Protein AF-A0A7S3REC4-F1 (afdb_monomer_lite)

Secondary structure (DSSP, 8-state):
----------SSSSSSSSS-------------TTSSSSSS-HHHHHHHHHHHHHHHHHHHHHHTTT-EEETTEEE-TT-SSHHHHHHHHHHHHHHTTSHHHHHHHHHTTHHHHHHHHHHHHTTT-HHHHHHHHHHHHHHHTT-TTHHHHHHHTTHHHHHHHHHHH--

Foldseek 3Di:
DDDDDDDPPPDPPVVPPVPDDDDDDPDDPDPDPPPPVPPQPPVNVVVVVVVVVVVVVVVCVVCVQQWDCQPPDTARLNHPDLVSNLVSLVVCLVPVPDLSSLVSCVVRPVLLSLLVSLQVCLQPCVPSNVSSLVSLVVSVVRPVVSVVVCVVSVVVVSVVNSVVNYD

Sequence (167 aa):
STRRLLPLRSSAESARRCCAGRSGGRVLAEPGVADEEAQWGPRVAIKLLVAGWVGLKLGEYFLSKDALMVSSTVVLLKSEHAANRASGLYRMEQWHRSSGAREAAVELGCIEHMLRGALATAAADPASSNVALGLLVELAGSVDAAPEQIVRLGGVTAAQQVCGAMP

Structure (mmCIF, N/CA/C/O backbone):
data_AF-A0A7S3REC4-F1
#
_entry.id   AF-A0A7S3REC4-F1
#
loop_
_atom_site.group_PDB
_atom_site.id
_atom_site.type_symbol
_atom_site.label_atom_id
_atom_site.label_alt_id
_atom_site.label_comp_id
_atom_site.label_asym_id
_atom_site.label_entity_id
_atom_site.label_seq_id
_atom_site.pdbx_PDB_ins_code
_atom_site.Cartn_x
_atom_site.Cartn_y
_atom_site.Cartn_z
_atom_site.occupancy
_atom_site.B_iso_or_equiv
_atom_site.auth_seq_id
_atom_site.auth_comp_id
_atom_site.auth_asym_id
_atom_site.auth_atom_id
_atom_site.pdbx_PDB_model_num
ATOM 1 N N . SER A 1 1 ? -24.377 -51.506 54.908 1.00 39.88 1 SER A N 1
ATOM 2 C CA . SER A 1 1 ? -23.458 -50.888 55.883 1.00 39.88 1 SER A CA 1
ATOM 3 C C . SER A 1 1 ? -22.817 -49.664 55.242 1.00 39.88 1 SER A C 1
ATOM 5 O O . SER A 1 1 ? -22.268 -49.769 54.156 1.00 39.88 1 SER A O 1
ATOM 7 N N . THR A 1 2 ? -23.026 -48.493 55.836 1.00 33.91 2 THR A N 1
ATOM 8 C CA . THR A 1 2 ? -22.698 -47.134 55.360 1.00 33.91 2 THR A CA 1
ATOM 9 C C . THR A 1 2 ? -21.246 -46.712 55.610 1.00 33.91 2 THR A C 1
ATOM 11 O O . THR A 1 2 ? -20.783 -46.892 56.732 1.00 33.91 2 THR A O 1
ATOM 14 N N . ARG A 1 3 ? -20.618 -46.010 54.645 1.00 33.34 3 ARG A N 1
ATOM 15 C CA . ARG A 1 3 ? -19.822 -44.747 54.766 1.00 33.34 3 ARG A CA 1
ATOM 16 C C . ARG A 1 3 ? -19.006 -44.546 53.474 1.00 33.34 3 ARG A C 1
ATOM 18 O O . ARG A 1 3 ? -18.227 -45.408 53.109 1.00 33.34 3 ARG A O 1
ATOM 25 N N . ARG A 1 4 ? -19.366 -43.577 52.626 1.00 35.97 4 ARG A N 1
ATOM 26 C CA . ARG A 1 4 ? -19.066 -42.123 52.650 1.00 35.97 4 ARG A CA 1
ATOM 27 C C . ARG A 1 4 ? -17.659 -41.780 52.148 1.00 35.97 4 ARG A C 1
ATOM 29 O O . ARG A 1 4 ? -16.666 -42.030 52.818 1.00 35.97 4 ARG A O 1
ATOM 36 N N . LEU A 1 5 ? -17.673 -41.129 50.984 1.00 36.31 5 LEU A N 1
ATOM 37 C CA . LEU A 1 5 ? -16.633 -40.303 50.378 1.00 36.31 5 LEU A CA 1
ATOM 38 C C . LEU A 1 5 ? -15.989 -39.370 51.419 1.00 36.31 5 LEU A C 1
ATOM 40 O O . LEU A 1 5 ? -16.695 -38.636 52.114 1.00 36.31 5 LEU A O 1
ATOM 44 N N . LEU A 1 6 ? -14.660 -39.389 51.496 1.00 40.44 6 LEU A N 1
ATOM 45 C CA . LEU A 1 6 ? -13.854 -38.403 52.216 1.00 40.44 6 LEU A CA 1
ATOM 46 C C . LEU A 1 6 ? -13.470 -37.263 51.257 1.00 40.44 6 LEU A C 1
ATOM 48 O O . LEU A 1 6 ? -12.908 -37.544 50.199 1.00 40.44 6 LEU A O 1
ATOM 52 N N . PRO A 1 7 ? -13.712 -35.988 51.612 1.00 40.72 7 PRO A N 1
ATOM 53 C CA . PRO A 1 7 ? -13.142 -34.844 50.919 1.00 40.72 7 PRO A CA 1
ATOM 54 C C . PRO A 1 7 ? -11.869 -34.386 51.648 1.00 40.72 7 PRO A C 1
ATOM 56 O O . PRO A 1 7 ? -11.939 -33.906 52.777 1.00 40.72 7 PRO A O 1
ATOM 59 N N . LEU A 1 8 ? -10.701 -34.472 51.011 1.00 40.03 8 LEU A N 1
ATOM 60 C CA . LEU A 1 8 ? -9.481 -33.831 51.517 1.00 40.03 8 LEU A CA 1
ATOM 61 C C . LEU A 1 8 ? -9.371 -32.411 50.949 1.00 40.03 8 LEU A C 1
ATOM 63 O O . LEU A 1 8 ? -8.586 -32.117 50.053 1.00 40.03 8 LEU A O 1
ATOM 67 N N . ARG A 1 9 ? -10.184 -31.507 51.506 1.00 42.44 9 ARG A N 1
ATOM 68 C CA . ARG A 1 9 ? -9.904 -30.065 51.511 1.00 42.44 9 ARG A CA 1
ATOM 69 C C . ARG A 1 9 ? -8.744 -29.825 52.484 1.00 42.44 9 ARG A C 1
ATOM 71 O O . ARG A 1 9 ? -8.974 -29.638 53.669 1.00 42.44 9 ARG A O 1
ATOM 78 N N . SER A 1 10 ? -7.509 -29.853 51.988 1.00 48.19 10 SER A N 1
ATOM 79 C CA . SER A 1 10 ? -6.287 -29.695 52.797 1.00 48.19 10 SER A CA 1
ATOM 80 C C . SER A 1 10 ? -5.347 -28.609 52.250 1.00 48.19 10 SER A C 1
ATOM 82 O O . SER A 1 10 ? -4.137 -28.798 52.190 1.00 48.19 10 SER A O 1
ATOM 84 N N . SER A 1 11 ? -5.874 -27.457 51.822 1.00 45.62 11 SER A N 1
ATOM 85 C CA . SER A 1 11 ? -4.998 -26.348 51.389 1.00 45.62 11 SER A CA 1
ATOM 86 C C . SER A 1 11 ? -5.527 -24.937 51.666 1.00 45.62 11 SER A C 1
ATOM 88 O O . SER A 1 11 ? -4.930 -23.966 51.213 1.00 45.62 11 SER A O 1
ATOM 90 N N . ALA A 1 12 ? -6.620 -24.789 52.422 1.00 44.88 12 ALA A N 1
ATOM 91 C CA . ALA A 1 12 ? -7.207 -23.475 52.724 1.00 44.88 12 ALA A CA 1
ATOM 92 C C . ALA A 1 12 ? -7.013 -23.021 54.184 1.00 44.88 12 ALA A C 1
ATOM 94 O O . ALA A 1 12 ? -7.329 -21.881 54.518 1.00 44.88 12 ALA A O 1
ATOM 95 N N . GLU A 1 13 ? -6.483 -23.884 55.055 1.00 42.94 13 GLU A N 1
ATOM 96 C CA . GLU A 1 13 ? -6.409 -23.618 56.501 1.00 42.94 13 GLU A CA 1
ATOM 97 C C . GLU A 1 13 ? -5.016 -23.179 56.988 1.00 42.94 13 GLU A C 1
ATOM 99 O O . GLU A 1 13 ? -4.908 -22.566 58.048 1.00 42.94 13 GLU A O 1
ATOM 104 N N . SER A 1 14 ? -3.965 -23.357 56.175 1.00 36.25 14 SER A N 1
ATOM 105 C CA . SER A 1 14 ? -2.627 -22.808 56.468 1.00 36.25 14 SER A CA 1
ATOM 106 C C . SER A 1 14 ? -2.482 -21.318 56.141 1.00 36.25 14 SER A C 1
ATOM 108 O O . SER A 1 14 ? -1.571 -20.676 56.650 1.00 36.25 14 SER A O 1
ATOM 110 N N . ALA A 1 15 ? -3.386 -20.729 55.351 1.00 40.75 15 ALA A N 1
ATOM 111 C CA . ALA A 1 15 ? -3.283 -19.320 54.955 1.00 40.75 15 ALA A CA 1
ATOM 112 C C . ALA A 1 15 ? -3.899 -18.336 55.970 1.00 40.75 15 ALA A C 1
ATOM 114 O O . ALA A 1 15 ? -3.672 -17.135 55.876 1.00 40.75 15 ALA A O 1
ATOM 115 N N . ARG A 1 16 ? -4.675 -18.813 56.957 1.00 43.78 16 ARG A N 1
ATOM 116 C CA . ARG A 1 16 ? -5.392 -17.936 57.908 1.00 43.78 16 ARG A CA 1
ATOM 117 C C . ARG A 1 16 ? -4.685 -17.722 59.248 1.00 43.78 16 ARG A C 1
ATOM 119 O O . ARG A 1 16 ? -5.184 -16.959 60.066 1.00 43.78 16 ARG A O 1
ATOM 126 N N . ARG A 1 17 ? -3.533 -18.359 59.491 1.00 41.19 17 ARG A N 1
ATOM 127 C CA . ARG A 1 17 ? -2.809 -18.259 60.777 1.00 41.19 17 ARG A CA 1
ATOM 128 C C . ARG A 1 17 ? -1.649 -17.261 60.814 1.00 41.19 17 ARG A C 1
ATOM 130 O O . ARG A 1 17 ? -1.085 -17.074 61.883 1.00 41.19 17 ARG A O 1
ATOM 137 N N . CYS A 1 18 ? -1.326 -16.568 59.722 1.00 39.78 18 CYS A N 1
ATOM 138 C CA . CYS A 1 18 ? -0.272 -15.539 59.745 1.00 39.78 18 CYS A CA 1
ATOM 139 C C . CYS A 1 18 ? -0.772 -14.129 60.108 1.00 39.78 18 CYS A C 1
ATOM 141 O O . CYS A 1 18 ? 0.039 -13.224 60.261 1.00 39.78 18 CYS A O 1
ATOM 143 N N . CYS A 1 19 ? -2.080 -13.931 60.297 1.00 41.88 19 CYS A N 1
ATOM 144 C CA . CYS A 1 19 ? -2.661 -12.621 60.607 1.00 41.88 19 CYS A CA 1
ATOM 145 C C . CYS A 1 19 ? -3.277 -12.586 62.012 1.00 41.88 19 CYS A C 1
ATOM 147 O O . CYS A 1 19 ? -4.455 -12.282 62.167 1.00 41.88 19 CYS A O 1
ATOM 149 N N . ALA A 1 20 ? -2.506 -12.924 63.046 1.00 42.94 20 ALA A N 1
ATOM 150 C CA . ALA A 1 20 ? -2.903 -12.639 64.423 1.00 42.94 20 ALA A CA 1
ATOM 151 C C . ALA A 1 20 ? -1.681 -12.573 65.351 1.00 42.94 20 ALA A C 1
ATOM 153 O O . ALA A 1 20 ? -1.260 -13.590 65.896 1.00 42.94 20 ALA A O 1
ATOM 154 N N . GLY A 1 21 ? -1.131 -11.371 65.571 1.00 34.44 21 GLY A N 1
ATOM 155 C CA . GLY A 1 21 ? -0.265 -11.144 66.733 1.00 34.44 21 GLY A CA 1
ATOM 156 C C . GLY A 1 21 ? 0.720 -9.972 66.669 1.00 34.44 21 GLY A C 1
ATOM 157 O O . GLY A 1 21 ? 1.814 -10.126 66.152 1.00 34.44 21 GLY A O 1
ATOM 158 N N . ARG A 1 22 ? 0.361 -8.892 67.380 1.00 35.03 22 ARG A N 1
ATOM 159 C CA . ARG A 1 22 ? 1.228 -7.958 68.141 1.00 35.03 22 ARG A CA 1
ATOM 160 C C . ARG A 1 22 ? 2.082 -6.883 67.435 1.00 35.03 22 ARG A C 1
ATOM 162 O O . ARG A 1 22 ? 3.193 -7.113 66.989 1.00 35.03 22 ARG A O 1
ATOM 169 N N . SER A 1 23 ? 1.569 -5.653 67.569 1.00 42.50 23 SER A N 1
ATOM 170 C CA . SER A 1 23 ? 2.184 -4.481 68.232 1.00 42.50 23 SER A CA 1
ATOM 171 C C . SER A 1 23 ? 3.611 -4.040 67.872 1.00 42.50 23 SER A C 1
ATOM 173 O O . SER A 1 23 ? 4.581 -4.675 68.271 1.00 42.50 23 SER A O 1
ATOM 175 N N . GLY A 1 24 ? 3.698 -2.800 67.373 1.00 44.25 24 GLY A N 1
ATOM 176 C CA . GLY A 1 24 ? 4.789 -1.873 67.691 1.00 44.25 24 GLY A CA 1
ATOM 177 C C . GLY A 1 24 ? 5.931 -1.830 66.683 1.00 44.25 24 GLY A C 1
ATOM 178 O O . GLY A 1 24 ? 6.965 -2.452 66.881 1.00 44.25 24 GLY A O 1
ATOM 179 N N . GLY A 1 25 ? 5.782 -1.008 65.648 1.00 33.28 25 GLY A N 1
ATOM 180 C CA . GLY A 1 25 ? 6.878 -0.634 64.761 1.00 33.28 25 GLY A CA 1
ATOM 181 C C . GLY A 1 25 ? 6.393 0.383 63.742 1.00 33.28 25 GLY A C 1
ATOM 182 O O . GLY A 1 25 ? 5.421 0.125 63.041 1.00 33.28 25 GLY A O 1
ATOM 183 N N . ARG A 1 26 ? 7.031 1.556 63.686 1.00 46.62 26 ARG A N 1
ATOM 184 C CA . ARG A 1 26 ? 6.869 2.511 62.583 1.00 46.62 26 ARG A CA 1
ATOM 185 C C . ARG A 1 26 ? 7.229 1.784 61.287 1.00 46.62 26 ARG A C 1
ATOM 187 O O . ARG A 1 26 ? 8.409 1.582 61.019 1.00 46.62 26 ARG A O 1
ATOM 194 N N . VAL A 1 27 ? 6.226 1.397 60.510 1.00 37.41 27 VAL A N 1
ATOM 195 C CA . VAL A 1 27 ? 6.410 0.959 59.128 1.00 37.41 27 VAL A CA 1
ATOM 196 C C . VAL A 1 27 ? 6.055 2.156 58.264 1.00 37.41 27 VAL A C 1
ATOM 198 O O . VAL A 1 27 ? 4.954 2.699 58.354 1.00 37.41 27 VAL A O 1
ATOM 201 N N . LEU A 1 28 ? 7.063 2.623 57.530 1.00 40.69 28 LEU A N 1
ATOM 202 C CA . LEU A 1 28 ? 6.958 3.625 56.480 1.00 40.69 28 LEU A CA 1
ATOM 203 C C . LEU A 1 28 ? 5.745 3.287 55.614 1.00 40.69 28 LEU A C 1
ATOM 205 O O . LEU A 1 28 ? 5.611 2.145 55.180 1.00 40.69 28 LEU A O 1
ATOM 209 N N . ALA A 1 29 ? 4.860 4.263 55.415 1.00 40.19 29 ALA A N 1
ATOM 210 C CA . ALA A 1 29 ? 3.760 4.130 54.476 1.00 40.19 29 ALA A CA 1
ATOM 211 C C . ALA A 1 29 ? 4.342 3.683 53.130 1.00 40.19 29 ALA A C 1
ATOM 213 O O . ALA A 1 29 ? 5.163 4.394 52.547 1.00 40.19 29 ALA A O 1
ATOM 214 N N . GLU A 1 30 ? 3.962 2.489 52.681 1.00 38.09 30 GLU A N 1
ATOM 215 C CA . GLU A 1 30 ? 4.218 2.079 51.309 1.00 38.09 30 GLU A CA 1
ATOM 216 C C . GLU A 1 30 ? 3.566 3.128 50.398 1.00 38.09 30 GLU A C 1
ATOM 218 O O . GLU A 1 30 ? 2.393 3.461 50.609 1.00 38.09 30 GLU A O 1
ATOM 223 N N . PRO A 1 31 ? 4.300 3.715 49.436 1.00 43.62 31 PRO A N 1
ATOM 224 C CA . PRO A 1 31 ? 3.695 4.626 48.485 1.00 43.62 31 PRO A CA 1
ATOM 225 C C . PRO A 1 31 ? 2.682 3.814 47.684 1.00 43.62 31 PRO A C 1
ATOM 227 O O . PRO A 1 31 ? 3.030 2.847 47.007 1.00 43.62 31 PRO A O 1
ATOM 230 N N . GLY A 1 32 ? 1.410 4.176 47.840 1.00 40.62 32 GLY A N 1
ATOM 231 C CA . GLY A 1 32 ? 0.306 3.525 47.166 1.00 40.62 32 GLY A CA 1
ATOM 232 C C . GLY A 1 32 ? 0.547 3.498 45.663 1.00 40.62 32 GLY A C 1
ATOM 233 O O . GLY A 1 32 ? 0.560 4.534 45.008 1.00 40.62 32 GLY A O 1
ATOM 234 N N . VAL A 1 33 ? 0.646 2.295 45.105 1.00 46.09 33 VAL A N 1
ATOM 235 C CA . VAL A 1 33 ? 0.549 2.019 43.661 1.00 46.09 33 VAL A CA 1
ATOM 236 C C . VAL A 1 33 ? -0.920 2.150 43.206 1.00 46.09 33 VAL A C 1
ATOM 238 O O . VAL A 1 33 ? -1.421 1.386 42.394 1.00 46.09 33 VAL A O 1
ATOM 241 N N . ALA A 1 34 ? -1.664 3.083 43.802 1.00 43.31 34 ALA A N 1
ATOM 242 C CA . ALA A 1 34 ? -3.108 3.225 43.654 1.00 43.31 34 ALA A CA 1
ATOM 243 C C . ALA A 1 34 ? -3.535 4.699 43.596 1.00 43.31 34 ALA A C 1
ATOM 245 O O . ALA A 1 34 ? -4.635 5.025 44.029 1.00 43.31 34 ALA A O 1
ATOM 246 N N . ASP A 1 35 ? -2.670 5.588 43.093 1.00 42.16 35 ASP A N 1
ATOM 247 C CA . ASP A 1 35 ? -2.998 7.019 43.003 1.00 42.16 35 ASP A CA 1
ATOM 248 C C . ASP A 1 35 ? -2.468 7.731 41.744 1.00 42.1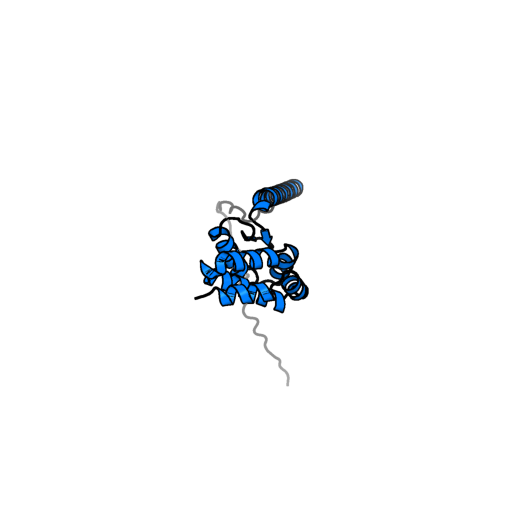6 35 ASP A C 1
ATOM 250 O O . ASP A 1 35 ? -2.509 8.955 41.664 1.00 42.16 35 ASP A O 1
ATOM 254 N N . GLU A 1 36 ? -2.017 7.000 40.715 1.00 45.69 36 GLU A N 1
ATOM 255 C CA . GLU A 1 36 ? -1.722 7.625 39.409 1.00 45.69 36 GLU A CA 1
ATOM 256 C C . GLU A 1 36 ? -2.936 7.640 38.462 1.00 45.69 36 GLU A C 1
ATOM 258 O O . GLU A 1 36 ? -3.066 8.552 37.646 1.00 45.69 36 GLU A O 1
ATOM 263 N N . GLU A 1 37 ? -3.894 6.715 38.609 1.00 46.41 37 GLU A N 1
ATOM 264 C CA . GLU A 1 37 ? -5.124 6.711 37.795 1.00 46.41 37 GLU A CA 1
ATOM 265 C C . GLU A 1 37 ? -6.195 7.707 38.286 1.00 46.41 37 GLU A C 1
ATOM 267 O O . GLU A 1 37 ? -7.111 8.044 37.536 1.00 46.41 37 GLU A O 1
ATOM 272 N N . ALA A 1 38 ? -6.079 8.240 39.510 1.00 50.78 38 ALA A N 1
ATOM 273 C CA . ALA A 1 38 ? -7.073 9.146 40.100 1.00 50.78 38 ALA A CA 1
ATOM 274 C C . ALA A 1 38 ? -6.765 10.648 39.924 1.00 50.78 38 ALA A C 1
ATOM 276 O O . ALA A 1 38 ? -7.601 11.491 40.258 1.00 50.78 38 ALA A O 1
ATOM 277 N N . GLN A 1 39 ? -5.591 11.026 39.405 1.00 53.84 39 GLN A N 1
ATOM 278 C CA . GLN A 1 39 ? -5.118 12.411 39.553 1.00 53.84 39 GLN A CA 1
ATOM 279 C C . GLN A 1 39 ? -5.648 13.398 38.500 1.00 53.84 39 GLN A C 1
ATOM 281 O O . GLN A 1 39 ? -5.635 14.614 38.705 1.00 53.84 39 GLN A O 1
ATOM 286 N N . TRP A 1 40 ? -6.187 12.902 37.389 1.00 58.97 40 TRP A N 1
ATOM 287 C CA . TRP A 1 40 ? -6.730 13.738 36.324 1.00 58.97 40 TRP A CA 1
ATOM 288 C C . TRP A 1 40 ? -8.250 13.616 36.332 1.00 58.97 40 TRP A C 1
ATOM 290 O O . TRP A 1 40 ? -8.819 12.751 35.671 1.00 58.97 40 TRP A O 1
ATOM 300 N N . GLY A 1 41 ? -8.931 14.486 37.089 1.00 73.94 41 GLY A N 1
ATOM 301 C CA . GLY A 1 41 ? -10.398 14.529 37.094 1.00 73.94 41 GLY A CA 1
ATOM 302 C C . GLY A 1 41 ? -10.963 14.542 35.660 1.00 73.94 41 GLY A C 1
ATOM 303 O O . GLY A 1 41 ? -10.299 15.051 34.753 1.00 73.94 41 GLY A O 1
ATOM 304 N N . PRO A 1 42 ? -12.188 14.040 35.414 1.00 75.50 42 PRO A N 1
ATOM 305 C CA . PRO A 1 42 ? -12.695 13.712 34.071 1.00 75.50 42 PRO A CA 1
ATOM 306 C C . PRO A 1 42 ? -12.590 14.860 33.055 1.00 75.50 42 PRO A C 1
ATOM 308 O O . PRO A 1 42 ? -12.375 14.640 31.867 1.00 75.50 42 PRO A O 1
ATOM 311 N N . ARG A 1 43 ? -12.653 16.113 33.518 1.00 73.31 43 ARG A N 1
ATOM 312 C CA . ARG A 1 43 ? -12.446 17.305 32.683 1.00 73.31 43 ARG A CA 1
ATOM 313 C C . ARG A 1 43 ? -11.031 17.423 32.117 1.00 73.31 43 ARG A C 1
ATOM 315 O O . ARG A 1 43 ? -10.875 17.925 31.010 1.00 73.31 43 ARG A O 1
ATOM 322 N N . VAL A 1 44 ? -10.007 17.026 32.867 1.00 78.19 44 VAL A N 1
ATOM 323 C CA . VAL A 1 44 ? -8.616 17.104 32.410 1.00 78.19 44 VAL A CA 1
ATOM 324 C C . VAL A 1 44 ? -8.272 15.928 31.499 1.00 78.19 44 VAL A C 1
ATOM 326 O O . VAL A 1 44 ? -7.643 16.150 30.470 1.00 78.19 44 VAL A O 1
ATOM 329 N N . ALA A 1 45 ? -8.798 14.730 31.775 1.00 79.25 45 ALA A N 1
ATOM 330 C CA . ALA A 1 45 ? -8.714 13.595 30.852 1.00 79.25 45 ALA A CA 1
ATOM 331 C C . ALA A 1 45 ? -9.332 13.925 29.478 1.00 79.25 45 ALA A C 1
ATOM 333 O O . ALA A 1 45 ? -8.702 13.713 28.445 1.00 79.25 45 ALA A O 1
ATOM 334 N N . ILE A 1 46 ? -10.518 14.549 29.456 1.00 82.50 46 ILE A N 1
ATOM 335 C CA . ILE A 1 46 ? -11.155 15.011 28.211 1.00 82.50 46 ILE A CA 1
ATOM 336 C C . ILE A 1 46 ? -10.286 16.052 27.493 1.00 82.50 46 ILE A C 1
ATOM 338 O O . ILE A 1 46 ? -10.123 15.975 26.279 1.00 82.50 46 ILE A O 1
ATOM 342 N N . LYS A 1 47 ? -9.691 17.012 28.214 1.00 82.25 47 LYS A N 1
ATOM 343 C CA . LYS A 1 47 ? -8.796 18.012 27.603 1.00 82.25 47 LYS A CA 1
ATOM 344 C C . LYS A 1 47 ? -7.565 17.374 26.962 1.00 82.25 47 LYS A C 1
ATOM 346 O O . LYS A 1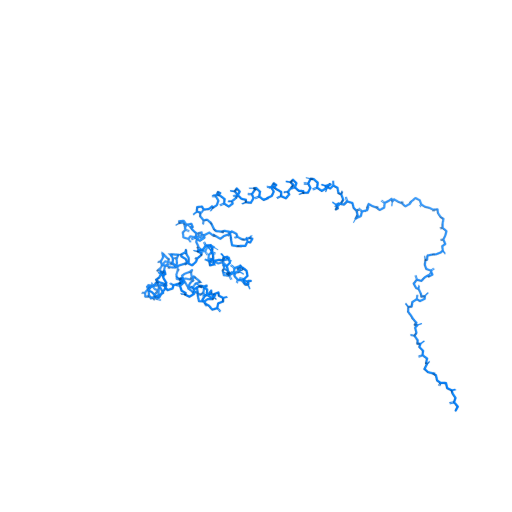 47 ? -7.192 17.786 25.869 1.00 82.25 47 LYS A O 1
ATOM 351 N N . LEU A 1 48 ? -6.958 16.381 27.612 1.00 83.19 48 LEU A N 1
ATOM 352 C CA . LEU A 1 48 ? -5.810 15.655 27.066 1.00 83.19 48 LEU A CA 1
ATOM 353 C C . LEU A 1 48 ? -6.199 14.816 25.843 1.00 83.19 48 LEU A C 1
ATOM 355 O O . LEU A 1 48 ? -5.480 14.843 24.849 1.00 83.19 48 LEU A O 1
ATOM 359 N N . LEU A 1 49 ? -7.361 14.155 25.867 1.00 84.19 49 LEU A N 1
ATOM 360 C CA . LEU A 1 49 ? -7.896 13.435 24.706 1.00 84.19 49 LEU A CA 1
ATOM 361 C C . LEU A 1 49 ? -8.149 14.373 23.520 1.00 84.19 49 LEU A C 1
ATOM 363 O O . LEU A 1 49 ? -7.747 14.070 22.400 1.00 84.19 49 LEU A O 1
ATOM 367 N N . VAL A 1 50 ? -8.761 15.536 23.761 1.00 85.38 50 VAL A N 1
ATOM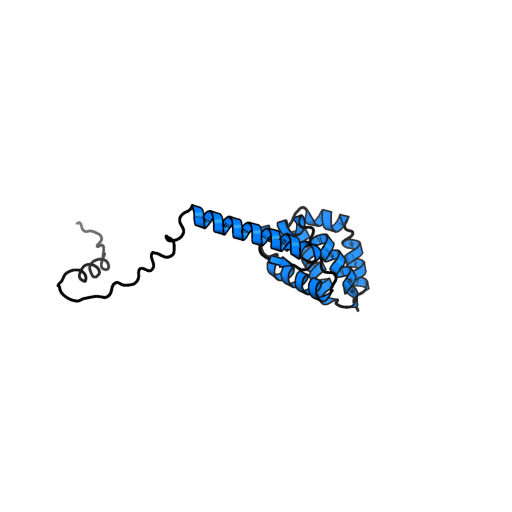 368 C CA . VAL A 1 50 ? -9.003 16.544 22.718 1.00 85.38 50 VAL A CA 1
ATOM 369 C C . VAL A 1 50 ? -7.687 17.115 22.190 1.00 85.38 50 VAL A C 1
ATOM 371 O O . VAL A 1 50 ? -7.527 17.238 20.980 1.00 85.38 50 VAL A O 1
ATOM 374 N N . ALA A 1 51 ? -6.723 17.424 23.061 1.00 83.00 51 ALA A N 1
ATOM 375 C CA . ALA A 1 51 ? -5.408 17.911 22.647 1.00 83.00 51 ALA A CA 1
ATOM 376 C C . ALA A 1 51 ? -4.645 16.867 21.815 1.00 83.00 51 ALA A C 1
ATOM 378 O O . ALA A 1 51 ? -4.080 17.210 20.778 1.00 83.00 51 ALA A O 1
ATOM 379 N N . GLY A 1 52 ? -4.685 15.594 22.221 1.00 82.62 52 GLY A N 1
ATOM 380 C CA . GLY A 1 52 ? -4.111 14.481 21.466 1.00 82.62 52 GLY A CA 1
ATOM 381 C C . GLY A 1 52 ? -4.777 14.301 20.103 1.00 82.62 52 GLY A C 1
ATOM 382 O O . GLY A 1 52 ? -4.085 14.174 19.097 1.00 82.62 52 GLY A O 1
ATOM 383 N N . TRP A 1 53 ? -6.109 14.380 20.041 1.00 83.25 53 TRP A N 1
ATOM 384 C CA . TRP A 1 53 ? -6.859 14.318 18.785 1.00 83.25 53 TRP A CA 1
ATOM 385 C C . TRP A 1 53 ? -6.514 15.474 17.841 1.00 83.25 53 TRP A C 1
ATOM 387 O O . TRP A 1 53 ? -6.251 15.254 16.661 1.00 83.25 53 TRP A O 1
ATOM 397 N N . VAL A 1 54 ? -6.468 16.707 18.352 1.00 80.62 54 VAL A N 1
ATOM 398 C CA . VAL A 1 54 ? -6.091 17.890 17.564 1.00 80.62 54 VAL A CA 1
ATOM 399 C C . VAL A 1 54 ? -4.647 17.782 17.078 1.00 80.62 54 VAL A C 1
ATOM 401 O O . VAL A 1 54 ? -4.384 18.071 15.914 1.00 80.62 54 VAL A O 1
ATOM 404 N N . GLY A 1 55 ? -3.722 17.321 17.924 1.00 77.31 55 GLY A N 1
ATOM 405 C CA . GLY A 1 55 ? -2.334 17.070 17.535 1.00 77.31 55 GLY A CA 1
ATOM 406 C C . GLY A 1 55 ? -2.221 16.017 16.432 1.00 77.31 55 GLY A C 1
ATOM 407 O O . GLY A 1 55 ? -1.503 16.223 15.457 1.00 77.31 55 GLY A O 1
ATOM 408 N N . LEU A 1 56 ? -2.993 14.935 16.536 1.00 77.50 56 LEU A N 1
ATOM 409 C CA . LEU A 1 56 ? -3.067 13.887 15.523 1.00 77.50 56 LEU A CA 1
ATOM 410 C C . LEU A 1 56 ? -3.638 14.420 14.199 1.00 77.50 56 LEU A C 1
ATOM 412 O O . LEU A 1 56 ? -3.058 14.167 13.148 1.00 77.50 56 LEU A O 1
ATOM 416 N N . LYS A 1 57 ? -4.694 15.244 14.236 1.00 75.69 57 LYS A N 1
ATOM 417 C CA . LYS A 1 57 ? -5.267 15.885 13.039 1.00 75.69 57 LYS A CA 1
ATOM 418 C C . LYS A 1 57 ? -4.362 16.936 12.407 1.00 75.69 57 LYS A C 1
ATOM 420 O O . LYS A 1 57 ? -4.288 17.011 11.184 1.00 75.69 57 LYS A O 1
ATOM 425 N N . LEU A 1 58 ? -3.636 17.711 13.208 1.00 72.56 58 LEU A N 1
ATOM 426 C CA . LEU A 1 58 ? -2.593 18.607 12.705 1.00 72.56 58 LEU A CA 1
ATOM 427 C C . LEU A 1 58 ? -1.464 17.805 12.054 1.00 72.56 58 LEU A C 1
ATOM 429 O O . LEU A 1 58 ? -1.028 18.151 10.961 1.00 72.56 58 LEU A O 1
ATOM 433 N N . GLY A 1 59 ? -1.039 16.706 12.680 1.00 67.12 59 GLY A N 1
ATOM 434 C CA . GLY A 1 59 ? -0.064 15.776 12.116 1.00 67.12 59 GLY A CA 1
ATOM 435 C C . GLY A 1 59 ? -0.514 15.219 10.767 1.00 67.12 59 GLY A C 1
ATOM 436 O O . GLY A 1 59 ? 0.220 15.345 9.793 1.00 67.12 59 GLY A O 1
ATOM 437 N N . GLU A 1 60 ? -1.735 14.683 10.677 1.00 70.00 60 GLU A N 1
ATOM 438 C CA . GLU A 1 60 ? -2.338 14.235 9.414 1.00 70.00 60 GLU A CA 1
ATOM 439 C C . GLU A 1 60 ? -2.349 15.354 8.366 1.00 70.00 60 GLU A C 1
ATOM 441 O O . GLU A 1 60 ? -1.979 15.119 7.221 1.00 70.00 60 GLU A O 1
ATOM 446 N N . TYR A 1 61 ? -2.724 16.579 8.747 1.00 66.19 61 TYR A N 1
ATOM 447 C CA . TYR A 1 61 ? -2.768 17.719 7.834 1.00 66.19 61 TYR A CA 1
ATOM 448 C C . TYR A 1 61 ? -1.384 18.061 7.266 1.00 66.19 61 TYR A C 1
ATOM 450 O O . TYR A 1 61 ? -1.235 18.186 6.049 1.00 66.19 61 TYR A O 1
ATOM 458 N N . PHE A 1 62 ? -0.357 18.155 8.115 1.00 66.44 62 PHE A N 1
ATOM 459 C CA . PHE A 1 62 ? 1.010 18.451 7.675 1.00 66.44 62 PHE A CA 1
ATOM 460 C C . PHE A 1 62 ? 1.644 17.300 6.890 1.00 66.44 62 PHE A C 1
ATOM 462 O O . PHE A 1 62 ? 2.386 17.541 5.940 1.00 66.44 62 PHE A O 1
ATOM 469 N N . LEU A 1 63 ? 1.327 16.056 7.249 1.00 68.31 63 LEU A N 1
ATOM 470 C CA . LEU A 1 63 ? 1.837 14.859 6.583 1.00 68.31 63 LEU A CA 1
ATOM 471 C C . LEU A 1 63 ? 1.052 14.504 5.313 1.00 68.31 63 LEU A C 1
ATOM 473 O O . LEU A 1 63 ? 1.548 13.724 4.506 1.00 68.31 63 LEU A O 1
ATOM 477 N N . SER A 1 64 ? -0.129 15.092 5.097 1.00 67.69 64 SER A N 1
ATOM 478 C CA . SER A 1 64 ? -1.055 14.727 4.015 1.00 67.69 64 SER A CA 1
ATOM 479 C C . SER A 1 64 ? -0.460 14.820 2.612 1.00 67.69 64 SER A C 1
ATOM 481 O O . SER A 1 64 ? -0.963 14.155 1.706 1.00 67.69 64 SER A O 1
ATOM 483 N N . LYS A 1 65 ? 0.591 15.623 2.402 1.00 73.81 65 LYS A N 1
ATOM 484 C CA . LYS A 1 65 ? 1.276 15.707 1.106 1.00 73.81 65 LYS A CA 1
ATOM 485 C C . LYS A 1 65 ? 1.986 14.403 0.751 1.00 73.81 65 LYS A C 1
ATOM 487 O O . LYS A 1 65 ? 1.767 13.885 -0.339 1.00 73.81 65 LYS A O 1
ATOM 492 N N . ASP A 1 66 ? 2.753 13.852 1.687 1.00 72.94 66 ASP A N 1
ATOM 493 C CA . ASP A 1 66 ? 3.667 12.730 1.436 1.00 72.94 66 ASP A CA 1
ATOM 494 C C . ASP A 1 66 ? 3.232 11.412 2.090 1.00 72.94 66 ASP A C 1
ATOM 496 O O . ASP A 1 66 ? 3.717 10.342 1.709 1.00 72.94 66 ASP A O 1
ATOM 500 N N . ALA A 1 67 ? 2.302 11.462 3.044 1.00 81.56 67 ALA A N 1
ATOM 501 C CA . ALA A 1 67 ? 1.921 10.325 3.861 1.00 81.56 67 ALA A CA 1
ATOM 502 C C . ALA A 1 67 ? 0.412 10.063 3.892 1.00 81.56 67 ALA A C 1
ATOM 504 O O . ALA A 1 67 ? -0.419 10.960 3.754 1.00 81.56 67 ALA A O 1
ATOM 505 N N . LEU A 1 68 ? 0.082 8.800 4.135 1.00 82.12 68 LEU A N 1
ATOM 506 C CA . LEU A 1 68 ? -1.238 8.317 4.511 1.00 82.12 68 LEU A CA 1
ATOM 507 C C . LEU A 1 68 ? -1.156 7.778 5.939 1.00 82.12 68 LEU A C 1
ATOM 509 O O . LEU A 1 68 ? -0.134 7.207 6.331 1.00 82.12 68 LEU A O 1
ATOM 513 N N . MET A 1 69 ? -2.224 7.954 6.714 1.00 82.69 69 MET A N 1
ATOM 514 C CA . MET A 1 69 ? -2.324 7.357 8.041 1.00 82.69 69 MET A CA 1
ATOM 515 C C . MET A 1 69 ? -3.269 6.165 7.983 1.00 82.69 69 MET A C 1
ATOM 517 O O . MET A 1 69 ? -4.483 6.326 7.990 1.00 82.69 69 MET A O 1
ATOM 521 N N . VAL A 1 70 ? -2.699 4.968 7.869 1.00 78.75 70 VAL A N 1
ATOM 522 C CA . VAL A 1 70 ? -3.453 3.715 7.779 1.00 78.75 70 VAL A CA 1
ATOM 523 C C . VAL A 1 70 ? -3.562 3.137 9.182 1.00 78.75 70 VAL A C 1
ATOM 525 O O . VAL A 1 70 ? -2.579 2.648 9.749 1.00 78.75 70 VAL A O 1
ATOM 528 N N . SER A 1 71 ? -4.764 3.211 9.759 1.00 76.31 71 SER A N 1
ATOM 529 C CA . SER A 1 71 ? -5.001 2.910 11.176 1.00 76.31 71 SER A CA 1
ATOM 530 C C . SER A 1 71 ? -4.107 3.791 12.072 1.00 76.31 71 SER A C 1
ATOM 532 O O . SER A 1 71 ? -4.237 5.011 12.039 1.00 76.31 71 SER A O 1
ATOM 534 N N . SER A 1 72 ? -3.185 3.216 12.848 1.00 74.88 72 SER A N 1
ATOM 535 C CA . SER A 1 72 ? -2.252 3.946 13.719 1.00 74.88 72 SER A CA 1
ATOM 536 C C . SER A 1 72 ? -0.849 4.149 13.125 1.00 74.88 72 SER A C 1
ATOM 538 O O . SER A 1 72 ? 0.081 4.465 13.866 1.00 74.88 72 SER A O 1
ATOM 540 N N . THR A 1 73 ? -0.667 3.950 11.814 1.00 76.19 73 THR A N 1
ATOM 541 C CA . THR A 1 73 ? 0.659 3.966 11.173 1.00 76.19 73 THR A CA 1
ATOM 542 C C . THR A 1 73 ? 0.750 4.989 10.049 1.00 76.19 73 THR A C 1
ATOM 544 O O . THR A 1 73 ? -0.122 5.074 9.187 1.00 76.19 73 THR A O 1
ATOM 547 N N . VAL A 1 74 ? 1.864 5.727 10.020 1.00 80.88 74 VAL A N 1
ATOM 548 C CA . VAL A 1 74 ? 2.217 6.648 8.932 1.00 80.88 74 VAL A CA 1
ATOM 549 C C . VAL A 1 74 ? 2.960 5.888 7.831 1.00 80.88 74 VAL A C 1
ATOM 551 O O . VAL A 1 74 ? 4.043 5.336 8.066 1.00 80.88 74 VAL A O 1
ATOM 554 N N . VAL A 1 75 ? 2.397 5.903 6.624 1.00 86.38 75 VAL A N 1
ATOM 555 C CA . VAL A 1 75 ? 2.950 5.278 5.415 1.00 86.38 75 VAL A CA 1
ATOM 556 C C . VAL A 1 75 ? 3.180 6.315 4.322 1.00 86.38 75 VAL A C 1
ATOM 558 O O . VAL A 1 75 ? 2.281 7.052 3.933 1.00 86.38 75 VAL A O 1
ATOM 561 N N . LEU A 1 76 ? 4.408 6.370 3.807 1.00 86.88 76 LEU A N 1
ATOM 562 C CA . LEU A 1 76 ? 4.893 7.432 2.914 1.00 86.88 76 LEU A CA 1
ATOM 563 C C . LEU A 1 76 ? 4.660 7.124 1.424 1.00 86.88 76 LEU A C 1
ATOM 565 O O . LEU A 1 76 ? 5.506 7.402 0.575 1.00 86.88 76 LEU A O 1
ATOM 569 N N . LEU A 1 77 ? 3.517 6.516 1.095 1.00 86.62 77 LEU A N 1
ATOM 570 C CA . LEU A 1 77 ? 3.204 6.083 -0.273 1.00 86.62 77 LEU A CA 1
ATOM 571 C C . LEU A 1 77 ? 2.992 7.253 -1.248 1.00 86.62 77 LEU A C 1
ATOM 573 O O . LEU A 1 77 ? 3.147 7.077 -2.455 1.00 86.62 77 LEU A O 1
ATOM 577 N N . LYS A 1 78 ? 2.657 8.446 -0.741 1.00 87.62 78 LYS A N 1
ATOM 578 C CA . LYS A 1 78 ? 2.421 9.641 -1.566 1.00 87.62 78 LYS A CA 1
ATOM 579 C C . LYS A 1 78 ? 3.696 10.410 -1.892 1.00 87.62 78 LYS A C 1
ATOM 581 O O . LYS A 1 78 ? 3.652 11.287 -2.748 1.00 87.62 78 LYS A O 1
ATOM 586 N N . SER A 1 79 ? 4.808 10.090 -1.229 1.00 83.62 79 SER A N 1
ATOM 587 C CA . SER A 1 79 ? 6.020 10.893 -1.327 1.00 83.62 79 SER A CA 1
ATOM 588 C C . SER A 1 79 ? 6.598 10.918 -2.740 1.00 83.62 79 SER A C 1
ATOM 590 O O . SER A 1 79 ? 6.629 9.903 -3.437 1.00 83.62 79 SER A O 1
ATOM 592 N N . GLU A 1 80 ? 7.124 12.068 -3.155 1.00 82.06 80 GLU A N 1
ATOM 593 C CA . GLU A 1 80 ? 7.833 12.205 -4.434 1.00 82.06 80 GLU A CA 1
ATOM 594 C C . GLU A 1 80 ? 9.194 11.488 -4.429 1.00 82.06 80 GLU A C 1
ATOM 596 O O . GLU A 1 80 ? 9.692 11.063 -5.476 1.00 82.06 80 GLU A O 1
ATOM 601 N N . HIS A 1 81 ? 9.763 11.241 -3.247 1.00 82.50 81 HIS A N 1
ATOM 602 C CA . HIS A 1 81 ? 11.031 10.536 -3.096 1.00 82.50 81 HIS A CA 1
ATOM 603 C C . HIS A 1 81 ? 10.848 9.013 -3.128 1.00 82.50 81 HIS A C 1
ATOM 605 O O . HIS A 1 81 ? 10.128 8.438 -2.310 1.00 82.50 81 HIS A O 1
ATOM 611 N N . ALA A 1 82 ? 11.562 8.338 -4.035 1.00 78.31 82 ALA A N 1
ATOM 612 C CA . ALA A 1 82 ? 11.475 6.885 -4.211 1.00 78.31 82 ALA A CA 1
ATOM 613 C C . ALA A 1 82 ? 11.803 6.099 -2.929 1.00 78.31 82 ALA A C 1
ATOM 615 O O . ALA A 1 82 ? 11.073 5.177 -2.582 1.00 78.31 82 ALA A O 1
ATOM 616 N N . ALA A 1 83 ? 12.828 6.517 -2.177 1.00 81.00 83 ALA A N 1
ATOM 617 C CA . ALA A 1 83 ? 13.203 5.882 -0.911 1.00 81.00 83 ALA A CA 1
ATOM 618 C C . ALA A 1 83 ? 12.085 5.951 0.149 1.00 81.00 83 ALA A C 1
ATOM 620 O O . ALA A 1 83 ? 11.851 4.989 0.881 1.00 81.00 83 ALA A O 1
ATOM 621 N N . ASN A 1 84 ? 11.347 7.065 0.200 1.00 84.81 84 ASN A N 1
ATOM 622 C CA . ASN A 1 84 ? 10.211 7.217 1.106 1.00 84.81 84 ASN A CA 1
ATOM 623 C C . ASN A 1 84 ? 9.050 6.314 0.686 1.00 84.81 84 ASN A C 1
ATOM 625 O O . ASN A 1 84 ? 8.474 5.639 1.537 1.00 84.81 84 ASN A O 1
ATOM 629 N N . ARG A 1 85 ? 8.749 6.232 -0.618 1.00 85.12 85 ARG A N 1
ATOM 630 C CA . ARG A 1 85 ? 7.724 5.307 -1.127 1.00 85.12 85 ARG A CA 1
ATOM 631 C C . ARG A 1 85 ? 8.066 3.853 -0.830 1.00 85.12 85 ARG A C 1
ATOM 633 O O . ARG A 1 85 ? 7.202 3.138 -0.335 1.00 85.12 85 ARG A O 1
ATOM 640 N N . ALA A 1 86 ? 9.313 3.443 -1.062 1.00 81.62 86 ALA A N 1
ATOM 641 C CA . ALA A 1 86 ? 9.797 2.104 -0.731 1.00 81.62 86 ALA A CA 1
ATOM 642 C C . ALA A 1 86 ? 9.614 1.805 0.765 1.00 81.62 86 ALA A C 1
ATOM 644 O O . ALA A 1 86 ? 9.000 0.808 1.132 1.00 81.62 86 ALA A O 1
ATOM 645 N N . SER A 1 87 ? 10.033 2.722 1.644 1.00 84.06 87 SER A N 1
ATOM 646 C CA . SER A 1 87 ? 9.790 2.612 3.090 1.00 84.06 87 SER A CA 1
ATOM 647 C C . SER A 1 87 ? 8.295 2.499 3.429 1.00 84.06 87 SER A C 1
ATOM 649 O O . SER A 1 87 ? 7.900 1.687 4.267 1.00 84.06 87 SER A O 1
ATOM 651 N N . GLY A 1 88 ? 7.440 3.264 2.743 1.00 86.69 88 GLY A N 1
ATOM 652 C CA . GLY A 1 88 ? 5.984 3.168 2.855 1.00 86.69 88 GLY A CA 1
ATOM 653 C C . GLY A 1 88 ? 5.431 1.798 2.453 1.00 86.69 88 GLY A C 1
ATOM 654 O O . GLY A 1 88 ? 4.566 1.278 3.154 1.00 86.69 88 GLY A O 1
ATOM 655 N N . LEU A 1 89 ? 5.955 1.196 1.381 1.00 87.56 89 LEU A N 1
ATOM 656 C CA . LEU A 1 89 ? 5.584 -0.146 0.919 1.00 87.56 89 LEU A CA 1
ATOM 657 C C . LEU A 1 89 ? 5.972 -1.219 1.939 1.00 87.56 89 LEU A C 1
ATOM 659 O O . LEU A 1 89 ? 5.112 -1.994 2.346 1.00 87.56 89 LEU A O 1
ATOM 663 N N . TYR A 1 90 ? 7.210 -1.208 2.438 1.00 83.62 90 TYR A N 1
ATOM 664 C CA . TYR A 1 90 ? 7.642 -2.155 3.476 1.00 83.62 90 TYR A CA 1
ATOM 665 C C . TYR A 1 90 ? 6.850 -1.999 4.780 1.00 83.62 90 TYR A C 1
ATOM 667 O O . TYR A 1 90 ? 6.531 -2.977 5.455 1.00 83.62 90 TYR A O 1
ATOM 675 N N . ARG A 1 91 ? 6.476 -0.768 5.149 1.00 84.56 91 ARG A N 1
ATOM 676 C CA . ARG A 1 91 ? 5.589 -0.544 6.300 1.00 84.56 91 ARG A CA 1
ATOM 677 C C . ARG A 1 91 ? 4.193 -1.114 6.066 1.00 84.56 91 ARG A C 1
ATOM 679 O O . ARG A 1 91 ? 3.642 -1.726 6.978 1.00 84.56 91 ARG A O 1
ATOM 686 N N . MET A 1 92 ? 3.634 -0.946 4.868 1.00 85.50 92 MET A N 1
ATOM 687 C CA . MET A 1 92 ? 2.357 -1.564 4.505 1.00 85.50 92 MET A CA 1
ATOM 688 C C . MET A 1 92 ? 2.433 -3.093 4.529 1.00 85.50 92 MET A C 1
ATOM 690 O O . MET A 1 92 ? 1.548 -3.732 5.092 1.00 85.50 92 MET A O 1
ATOM 694 N N . GLU A 1 93 ? 3.513 -3.678 4.012 1.00 84.06 93 GLU A N 1
ATOM 695 C CA . GLU A 1 93 ? 3.770 -5.123 4.048 1.00 84.06 93 GLU A CA 1
ATOM 696 C C . GLU A 1 93 ? 3.754 -5.670 5.483 1.00 84.06 93 GLU A C 1
ATOM 698 O O . GLU A 1 93 ? 3.160 -6.711 5.754 1.00 84.06 93 GLU A O 1
ATOM 703 N N . GLN A 1 94 ? 4.307 -4.939 6.448 1.00 79.88 94 GLN A N 1
ATOM 704 C CA . GLN A 1 94 ? 4.270 -5.368 7.848 1.00 79.88 94 GLN A CA 1
ATOM 705 C C . GLN A 1 94 ? 2.910 -5.138 8.525 1.00 79.88 94 GLN A C 1
ATOM 707 O O . GLN A 1 94 ? 2.524 -5.913 9.404 1.00 79.88 94 GLN A O 1
ATOM 712 N N . TRP A 1 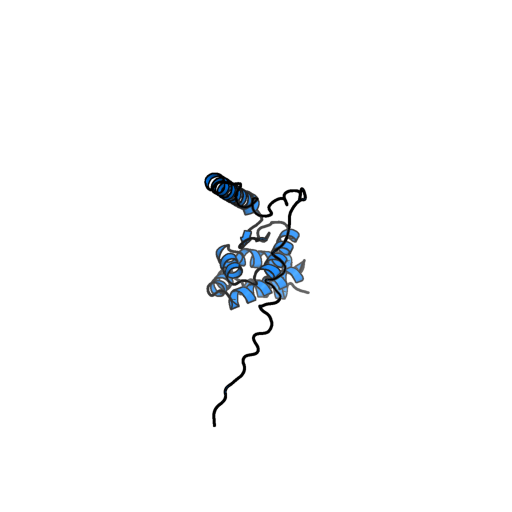95 ? 2.190 -4.079 8.144 1.00 71.62 95 TRP A N 1
ATOM 713 C CA . TRP A 1 95 ? 1.027 -3.585 8.887 1.00 71.62 95 TRP A CA 1
ATOM 714 C C . TRP A 1 95 ? -0.327 -4.076 8.372 1.00 71.62 95 TRP A C 1
ATOM 716 O O . TRP A 1 95 ? -1.291 -4.124 9.135 1.00 71.62 95 TRP A O 1
ATOM 726 N N . HIS A 1 96 ? -0.418 -4.517 7.116 1.00 69.25 96 HIS A N 1
ATOM 727 C CA . HIS A 1 96 ? -1.670 -4.984 6.514 1.00 69.25 96 HIS A CA 1
ATOM 728 C C . HIS A 1 96 ? -2.244 -6.264 7.170 1.00 69.25 96 HIS A C 1
ATOM 730 O O . HIS A 1 96 ? -3.212 -6.819 6.671 1.00 69.25 96 HIS A O 1
ATOM 736 N N . ARG A 1 97 ? -1.684 -6.788 8.267 1.00 75.12 97 ARG A N 1
ATOM 737 C CA . ARG A 1 97 ? -2.080 -8.080 8.858 1.00 75.12 97 ARG A CA 1
ATOM 738 C C . ARG A 1 97 ? -3.463 -8.093 9.517 1.00 75.12 97 ARG A C 1
ATOM 740 O O . ARG A 1 97 ? -4.007 -9.175 9.718 1.00 75.12 97 ARG A O 1
ATOM 747 N N . SER A 1 98 ? -4.037 -6.940 9.861 1.00 80.00 98 SER A N 1
ATOM 748 C CA . SER A 1 98 ? -5.403 -6.859 10.400 1.00 80.00 98 SER A CA 1
ATOM 749 C C . SER A 1 98 ? -6.417 -6.522 9.305 1.00 80.00 98 SER A C 1
ATOM 751 O O . SER A 1 98 ? -6.114 -5.757 8.388 1.00 80.00 98 SER A O 1
ATOM 753 N N . SER A 1 99 ? -7.640 -7.058 9.406 1.00 80.00 99 SER A N 1
ATOM 754 C CA . SER A 1 99 ? -8.722 -6.750 8.455 1.00 80.00 99 SER A CA 1
ATOM 755 C C . SER A 1 99 ? -9.007 -5.248 8.387 1.00 80.00 99 SER A C 1
ATOM 757 O O . SER A 1 99 ? -9.017 -4.677 7.302 1.00 80.00 99 SER A O 1
ATOM 759 N N . GLY A 1 100 ? -9.096 -4.581 9.543 1.00 83.31 100 GLY A N 1
ATOM 760 C CA . GLY A 1 100 ? -9.338 -3.138 9.603 1.00 83.31 100 GLY A CA 1
ATOM 761 C C . GLY A 1 100 ? -8.228 -2.291 8.969 1.00 83.31 100 GLY A C 1
ATOM 762 O O . GLY A 1 100 ? -8.513 -1.246 8.393 1.00 83.31 100 GLY A O 1
ATOM 763 N N . ALA A 1 101 ? -6.962 -2.726 9.015 1.00 83.25 101 ALA A N 1
ATOM 764 C CA . ALA A 1 101 ? -5.885 -2.015 8.322 1.00 83.25 101 ALA A CA 1
ATOM 765 C C . ALA A 1 101 ? -5.983 -2.165 6.796 1.00 83.25 101 ALA A C 1
ATOM 767 O O . ALA A 1 101 ? -5.662 -1.222 6.076 1.00 83.25 101 ALA A O 1
ATOM 768 N N . ARG A 1 102 ? -6.434 -3.325 6.303 1.00 88.25 102 ARG A N 1
ATOM 769 C CA . ARG A 1 102 ? -6.636 -3.578 4.867 1.00 88.25 102 ARG A CA 1
ATOM 770 C C . ARG A 1 102 ? -7.787 -2.749 4.317 1.00 88.25 102 ARG A C 1
ATOM 772 O O . ARG A 1 102 ? -7.615 -2.087 3.300 1.00 88.25 102 ARG A O 1
ATOM 779 N N . GLU A 1 103 ? -8.916 -2.732 5.018 1.00 89.19 103 GLU A N 1
ATOM 780 C CA . GLU A 1 103 ? -10.071 -1.900 4.665 1.00 89.19 103 GLU A CA 1
ATOM 781 C C . GLU A 1 103 ? -9.684 -0.417 4.643 1.00 89.19 103 GLU A C 1
ATOM 783 O O . GLU A 1 103 ? -9.847 0.244 3.618 1.00 89.19 103 GLU A O 1
ATOM 788 N N . ALA A 1 104 ? -9.033 0.071 5.706 1.00 88.19 104 ALA A N 1
ATOM 789 C CA . ALA A 1 104 ? -8.549 1.448 5.765 1.00 88.19 104 ALA A CA 1
ATOM 790 C C . ALA A 1 104 ? -7.569 1.777 4.625 1.00 88.19 104 ALA A C 1
ATOM 792 O O . ALA A 1 104 ? -7.610 2.871 4.072 1.00 88.19 104 ALA A O 1
ATOM 793 N N . ALA A 1 105 ? -6.692 0.846 4.236 1.00 88.12 105 ALA A N 1
ATOM 794 C CA . ALA A 1 105 ? -5.769 1.061 3.124 1.00 88.12 105 ALA A CA 1
ATOM 795 C C . ALA A 1 105 ? -6.499 1.254 1.785 1.00 88.12 105 ALA A C 1
ATOM 797 O O . ALA A 1 105 ? -6.106 2.101 0.978 1.00 88.12 105 ALA A O 1
ATOM 798 N N . VAL A 1 106 ? -7.568 0.490 1.546 1.00 90.19 106 VAL A N 1
ATOM 799 C CA . VAL A 1 106 ? -8.395 0.626 0.340 1.00 90.19 106 VAL A CA 1
ATOM 800 C C . VAL A 1 106 ? -9.175 1.941 0.365 1.00 90.19 106 VAL A C 1
ATOM 802 O O . VAL A 1 106 ? -9.162 2.672 -0.624 1.00 90.19 106 VAL A O 1
ATOM 805 N N . GLU A 1 107 ? -9.786 2.292 1.497 1.00 90.00 107 GLU A N 1
ATOM 806 C CA . GLU A 1 107 ? -10.532 3.548 1.666 1.00 90.00 107 GLU A CA 1
ATOM 807 C C . GLU A 1 107 ? -9.653 4.794 1.495 1.00 90.00 107 GLU A C 1
ATOM 809 O O . GLU A 1 107 ? -10.075 5.787 0.903 1.00 90.00 107 GLU A O 1
ATOM 814 N N . LEU A 1 108 ? -8.406 4.737 1.967 1.00 88.69 108 LEU A N 1
ATOM 815 C CA . LEU A 1 108 ? -7.445 5.841 1.894 1.00 88.69 108 LEU A CA 1
ATOM 816 C C . LEU A 1 108 ? -6.735 5.952 0.536 1.00 88.69 108 LEU A C 1
ATOM 818 O O . LEU A 1 108 ? -5.846 6.792 0.377 1.00 88.69 108 LEU A O 1
ATOM 822 N N . GLY A 1 109 ? -7.094 5.116 -0.443 1.00 89.12 109 GLY A N 1
ATOM 823 C CA . GLY A 1 109 ? -6.533 5.175 -1.793 1.00 89.12 109 GLY A CA 1
ATOM 824 C C . GLY A 1 109 ? -5.104 4.637 -1.902 1.00 89.12 109 GLY A C 1
ATOM 825 O O . GLY A 1 109 ? -4.386 4.987 -2.840 1.00 89.12 109 GLY A O 1
ATOM 826 N N . CYS A 1 110 ? -4.659 3.768 -0.984 1.00 89.69 110 CYS A N 1
ATOM 827 C CA . CYS A 1 110 ? -3.314 3.187 -1.057 1.00 89.69 110 CYS A CA 1
ATOM 828 C C . CYS A 1 110 ? -3.074 2.435 -2.375 1.00 89.69 110 CYS A C 1
ATOM 830 O O . CYS A 1 110 ? -1.948 2.450 -2.864 1.00 89.69 110 CYS A O 1
ATOM 832 N N . ILE A 1 111 ? -4.110 1.828 -2.973 1.00 92.50 111 ILE A N 1
ATOM 833 C CA . ILE A 1 111 ? -4.026 1.095 -4.252 1.00 92.50 111 ILE A CA 1
ATOM 834 C C . ILE A 1 111 ? -3.432 1.973 -5.361 1.00 92.50 111 ILE A C 1
ATOM 836 O O . ILE A 1 111 ? -2.501 1.551 -6.045 1.00 92.50 111 ILE A O 1
ATOM 840 N N . GLU A 1 112 ? -3.917 3.208 -5.509 1.00 92.31 112 GLU A N 1
ATOM 841 C CA . GLU A 1 112 ? -3.422 4.145 -6.524 1.00 92.31 112 GLU A CA 1
ATOM 842 C C . GLU A 1 112 ? -1.930 4.437 -6.331 1.00 92.31 112 GLU A C 1
ATOM 844 O O . GLU A 1 112 ? -1.139 4.406 -7.277 1.00 92.31 112 GLU A O 1
ATOM 849 N N . HIS A 1 113 ? -1.530 4.689 -5.086 1.00 90.31 113 HIS A N 1
ATOM 850 C CA . HIS A 1 113 ? -0.153 5.033 -4.760 1.00 90.31 113 HIS A CA 1
ATOM 851 C C . HIS A 1 113 ? 0.800 3.837 -4.860 1.00 90.31 113 HIS A C 1
ATOM 853 O O . HIS A 1 113 ? 1.939 4.015 -5.290 1.00 90.31 113 HIS A O 1
ATOM 859 N N . MET A 1 114 ? 0.340 2.624 -4.538 1.00 90.12 114 MET A N 1
ATOM 860 C CA . MET A 1 114 ? 1.111 1.392 -4.732 1.00 90.12 114 MET A CA 1
ATOM 861 C C . MET A 1 114 ? 1.336 1.107 -6.219 1.00 90.12 114 MET A C 1
ATOM 863 O O . MET A 1 114 ? 2.470 0.844 -6.611 1.00 90.12 114 MET A O 1
ATOM 867 N N . LEU A 1 115 ? 0.307 1.253 -7.064 1.00 89.38 115 LEU A N 1
ATOM 868 C CA . LEU A 1 115 ? 0.434 1.104 -8.520 1.00 89.38 115 LEU A CA 1
ATOM 869 C C . LEU A 1 115 ? 1.385 2.143 -9.128 1.00 89.38 115 LEU A C 1
ATOM 871 O O . LEU A 1 115 ? 2.280 1.795 -9.899 1.00 89.38 115 LEU A O 1
ATOM 875 N N . ARG A 1 116 ? 1.239 3.418 -8.744 1.00 85.31 116 ARG A N 1
ATOM 876 C CA . ARG A 1 116 ? 2.149 4.492 -9.175 1.00 85.31 116 ARG A CA 1
ATOM 877 C C . ARG A 1 116 ? 3.586 4.218 -8.735 1.00 85.31 116 ARG A C 1
ATOM 879 O O . ARG A 1 116 ? 4.510 4.417 -9.519 1.00 85.31 116 ARG A O 1
ATOM 886 N N . GLY A 1 117 ? 3.767 3.787 -7.487 1.00 77.44 117 GLY A N 1
ATOM 887 C CA . GLY A 1 117 ? 5.065 3.439 -6.920 1.00 77.44 117 GLY A CA 1
ATOM 888 C C . GLY A 1 117 ? 5.740 2.319 -7.703 1.00 77.44 117 GLY A C 1
ATOM 889 O O . GLY A 1 117 ? 6.852 2.522 -8.178 1.00 77.44 117 GLY A O 1
ATOM 890 N N . ALA A 1 118 ? 5.033 1.203 -7.904 1.00 81.12 118 ALA A N 1
ATOM 891 C CA . ALA A 1 118 ? 5.524 0.037 -8.635 1.00 81.12 118 ALA A CA 1
ATOM 892 C C . ALA A 1 118 ? 5.988 0.391 -10.054 1.00 81.12 118 ALA A C 1
ATOM 894 O O . ALA A 1 118 ? 7.072 -0.001 -10.475 1.00 81.12 118 ALA A O 1
ATOM 895 N N . LEU A 1 119 ? 5.199 1.189 -10.779 1.00 80.50 119 LEU A N 1
ATOM 896 C CA . LEU A 1 119 ? 5.554 1.636 -12.126 1.00 80.50 119 LEU A CA 1
ATOM 897 C C . LEU A 1 119 ? 6.777 2.554 -12.138 1.00 80.50 119 LEU A C 1
ATOM 899 O O . LEU A 1 119 ? 7.665 2.390 -12.971 1.00 80.50 119 LEU A O 1
ATOM 903 N N . ALA A 1 120 ? 6.838 3.510 -11.210 1.00 78.94 120 ALA A N 1
ATOM 904 C CA . ALA A 1 120 ? 7.934 4.471 -11.144 1.00 78.94 120 ALA A CA 1
ATOM 905 C C . ALA A 1 120 ? 9.287 3.817 -10.820 1.00 78.94 120 ALA A C 1
ATOM 907 O O . ALA A 1 120 ? 10.328 4.393 -11.133 1.00 78.94 120 ALA A O 1
ATOM 908 N N . THR A 1 121 ? 9.285 2.647 -10.176 1.00 72.81 121 THR A N 1
ATOM 909 C CA . THR A 1 121 ? 10.504 1.973 -9.717 1.00 72.81 121 THR A CA 1
ATOM 910 C C . THR A 1 121 ? 10.803 0.653 -10.419 1.00 72.81 121 THR A C 1
ATOM 912 O O . THR A 1 121 ? 11.828 0.063 -10.108 1.00 72.81 121 THR A O 1
ATOM 915 N N . ALA A 1 122 ? 9.995 0.205 -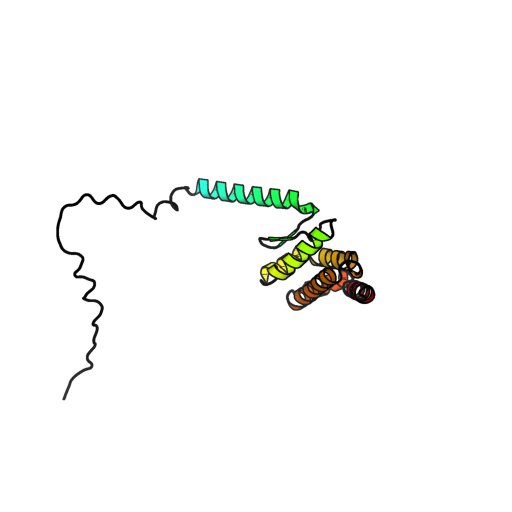11.385 1.00 76.69 122 ALA A N 1
ATOM 916 C CA . ALA A 1 122 ? 10.093 -1.139 -11.971 1.00 76.69 122 ALA A CA 1
ATOM 917 C C . ALA A 1 122 ? 11.510 -1.549 -12.422 1.00 76.69 122 ALA A C 1
ATOM 919 O O . ALA A 1 122 ? 11.963 -2.643 -12.104 1.00 76.69 122 ALA A O 1
ATOM 920 N N . ALA A 1 123 ? 12.226 -0.655 -13.114 1.00 74.81 123 ALA A N 1
ATOM 921 C CA . ALA A 1 123 ? 13.579 -0.923 -13.610 1.00 74.81 123 ALA A CA 1
ATOM 922 C C . ALA A 1 123 ? 14.692 -0.617 -12.587 1.00 74.81 123 ALA A C 1
ATOM 924 O O . ALA A 1 123 ? 15.766 -1.208 -12.645 1.00 74.81 123 ALA A O 1
ATOM 925 N N . ALA A 1 124 ? 14.464 0.334 -11.675 1.00 80.75 124 ALA A N 1
ATOM 926 C CA . ALA A 1 124 ? 15.488 0.839 -10.752 1.00 80.75 124 ALA A CA 1
ATOM 927 C C . ALA A 1 124 ? 15.493 0.111 -9.397 1.00 80.75 124 ALA A C 1
ATOM 929 O O . ALA A 1 124 ? 16.539 -0.026 -8.771 1.00 80.75 124 ALA A O 1
ATOM 930 N N . ASP A 1 125 ? 14.323 -0.343 -8.951 1.00 81.50 125 ASP A N 1
ATOM 931 C CA . ASP A 1 125 ? 14.114 -1.122 -7.733 1.00 81.50 125 ASP A CA 1
ATOM 932 C C . ASP A 1 125 ? 13.002 -2.171 -7.964 1.00 81.50 125 ASP A C 1
ATOM 934 O O . ASP A 1 125 ? 11.831 -1.982 -7.593 1.00 81.50 125 ASP A O 1
ATOM 938 N N . PRO A 1 126 ? 13.360 -3.300 -8.605 1.00 82.25 126 PRO A N 1
ATOM 939 C CA . PRO A 1 126 ? 12.445 -4.417 -8.829 1.00 82.25 126 PRO A CA 1
ATOM 940 C C . PRO A 1 126 ? 11.868 -4.990 -7.530 1.00 82.25 126 PRO A C 1
ATOM 942 O O . PRO A 1 126 ? 10.729 -5.453 -7.511 1.00 82.25 126 PRO A O 1
ATOM 945 N N . ALA A 1 127 ? 12.623 -4.939 -6.426 1.00 84.94 127 ALA A N 1
ATOM 946 C CA . ALA A 1 127 ? 12.198 -5.494 -5.145 1.00 84.94 127 ALA A CA 1
ATOM 947 C C . ALA A 1 127 ? 10.994 -4.730 -4.580 1.00 84.94 127 ALA A C 1
ATOM 949 O O . ALA A 1 127 ? 9.966 -5.342 -4.291 1.00 84.94 127 ALA A O 1
ATOM 950 N N . SER A 1 128 ? 11.068 -3.396 -4.511 1.00 84.81 128 SER A N 1
ATOM 951 C CA . SER A 1 128 ? 9.923 -2.579 -4.076 1.00 84.81 128 SER A CA 1
ATOM 952 C C . SER A 1 128 ? 8.714 -2.735 -5.001 1.00 84.81 128 SER A C 1
ATOM 954 O O . SER A 1 128 ? 7.572 -2.744 -4.541 1.00 84.81 128 SER A O 1
ATOM 956 N N . SER A 1 129 ? 8.952 -2.904 -6.302 1.00 87.88 129 SER A N 1
ATOM 957 C CA . SER A 1 129 ? 7.885 -3.103 -7.288 1.00 87.88 129 SER A CA 1
ATOM 958 C C . SER A 1 129 ? 7.170 -4.448 -7.085 1.00 87.88 129 SER A C 1
ATOM 960 O O . SER A 1 129 ? 5.942 -4.503 -7.125 1.00 87.88 129 SER A O 1
ATOM 962 N N . ASN A 1 130 ? 7.913 -5.510 -6.758 1.00 87.38 130 ASN A N 1
ATOM 963 C CA . ASN A 1 130 ? 7.351 -6.811 -6.390 1.00 87.38 130 ASN A CA 1
ATOM 964 C C . ASN A 1 130 ? 6.562 -6.763 -5.077 1.00 87.38 130 ASN A C 1
ATOM 966 O O . ASN A 1 130 ? 5.468 -7.319 -5.014 1.00 87.38 130 ASN A O 1
ATOM 970 N N . VAL A 1 131 ? 7.068 -6.064 -4.055 1.00 89.19 131 VAL A N 1
ATOM 971 C CA . VAL A 1 131 ? 6.337 -5.862 -2.790 1.00 89.19 131 VAL A CA 1
ATOM 972 C C . VAL A 1 131 ? 5.009 -5.149 -3.047 1.00 89.19 131 VAL A C 1
ATOM 974 O O . VAL A 1 131 ? 3.968 -5.577 -2.552 1.00 89.19 131 VAL A O 1
ATOM 977 N N . ALA A 1 132 ? 5.013 -4.098 -3.871 1.00 90.12 132 ALA A N 1
ATOM 978 C CA . ALA A 1 132 ? 3.794 -3.384 -4.237 1.00 90.12 132 ALA A CA 1
ATOM 979 C C . ALA A 1 132 ? 2.777 -4.286 -4.954 1.00 90.12 132 ALA A C 1
ATOM 981 O O . ALA A 1 132 ? 1.598 -4.269 -4.605 1.00 90.12 132 ALA A O 1
ATOM 982 N N . LEU A 1 133 ? 3.213 -5.100 -5.923 1.00 89.50 133 LEU A N 1
ATOM 983 C CA . LEU A 1 133 ? 2.331 -6.054 -6.604 1.00 89.50 133 LEU A CA 1
ATOM 984 C C . LEU A 1 133 ? 1.800 -7.135 -5.651 1.00 89.50 133 LEU A C 1
ATOM 986 O O . LEU A 1 133 ? 0.613 -7.454 -5.704 1.00 89.50 133 LEU A O 1
ATOM 990 N N . GLY A 1 134 ? 2.640 -7.656 -4.753 1.00 90.00 134 GLY A N 1
ATOM 991 C CA . GLY A 1 134 ? 2.238 -8.626 -3.731 1.00 90.00 134 GLY A CA 1
ATOM 992 C C . GLY A 1 134 ? 1.144 -8.079 -2.814 1.00 90.00 134 GLY A C 1
ATOM 993 O O . GLY A 1 134 ? 0.097 -8.705 -2.663 1.00 90.00 134 GLY A O 1
ATOM 994 N N . LEU A 1 135 ? 1.328 -6.859 -2.306 1.00 90.25 135 LEU A N 1
ATOM 995 C CA . LEU A 1 135 ? 0.330 -6.162 -1.491 1.00 90.25 135 LEU A CA 1
ATOM 996 C C . LEU A 1 135 ? -1.005 -5.973 -2.224 1.00 90.25 135 LEU A C 1
ATOM 998 O O . LEU A 1 135 ? -2.070 -6.122 -1.628 1.00 90.25 135 LEU A O 1
ATOM 1002 N N . LEU A 1 136 ? -0.973 -5.657 -3.521 1.00 92.25 136 LEU A N 1
ATOM 1003 C CA . LEU A 1 136 ? -2.191 -5.518 -4.324 1.00 92.25 136 LEU A CA 1
ATOM 1004 C C . LEU A 1 136 ? -2.940 -6.849 -4.463 1.00 92.25 136 LEU A C 1
ATOM 1006 O O . LEU A 1 136 ? -4.166 -6.864 -4.362 1.00 92.25 136 LEU A O 1
ATOM 1010 N N . VAL A 1 137 ? -2.222 -7.959 -4.651 1.00 91.56 137 VAL A N 1
ATOM 1011 C CA . VAL A 1 137 ? -2.813 -9.307 -4.687 1.00 91.56 137 VAL A CA 1
ATOM 1012 C C . VAL A 1 137 ? -3.428 -9.668 -3.336 1.00 91.56 137 VAL A C 1
ATOM 1014 O O . VAL A 1 137 ? -4.552 -10.169 -3.284 1.00 91.56 137 VAL A O 1
ATOM 1017 N N . GLU A 1 138 ? -2.737 -9.373 -2.237 1.00 90.25 138 GLU A N 1
ATOM 1018 C CA . GLU A 1 138 ? -3.253 -9.621 -0.890 1.00 90.25 138 GLU A CA 1
ATOM 1019 C C . GLU A 1 138 ? -4.523 -8.816 -0.606 1.00 90.25 138 GLU A C 1
ATOM 1021 O O . GLU A 1 138 ? -5.499 -9.371 -0.098 1.00 90.25 138 GLU A O 1
ATOM 1026 N N . LEU A 1 139 ? -4.554 -7.529 -0.969 1.00 91.19 139 LEU A N 1
ATOM 1027 C CA . LEU A 1 139 ? -5.754 -6.701 -0.835 1.00 91.19 139 LEU A CA 1
ATOM 1028 C C . LEU A 1 139 ? -6.899 -7.226 -1.703 1.00 91.19 139 LEU A C 1
ATOM 1030 O O . LEU A 1 139 ? -8.021 -7.327 -1.215 1.00 91.19 139 LEU A O 1
ATOM 1034 N N . ALA A 1 140 ? -6.623 -7.627 -2.946 1.00 92.75 140 ALA A N 1
ATOM 1035 C CA . ALA A 1 140 ? -7.628 -8.202 -3.838 1.00 92.75 140 ALA A CA 1
ATOM 1036 C C . ALA A 1 140 ? -8.279 -9.471 -3.262 1.00 92.75 140 ALA A C 1
ATOM 1038 O O . ALA A 1 140 ? -9.465 -9.702 -3.474 1.00 92.75 140 ALA A O 1
ATOM 1039 N N . GLY A 1 141 ? -7.516 -10.285 -2.526 1.00 91.00 141 GLY A N 1
ATOM 1040 C CA . GLY A 1 141 ? -8.018 -11.501 -1.882 1.00 91.00 141 GLY A CA 1
ATOM 1041 C C . GLY A 1 141 ? -8.666 -11.289 -0.510 1.00 91.00 141 GLY A C 1
ATOM 1042 O O . GLY A 1 141 ? -9.174 -12.252 0.060 1.00 91.00 141 GLY A O 1
ATOM 1043 N N . SER A 1 142 ? -8.615 -10.078 0.052 1.00 90.06 142 SER A N 1
ATOM 1044 C CA . SER A 1 142 ? -9.027 -9.825 1.441 1.00 90.06 142 SER A CA 1
ATOM 1045 C C . SER A 1 142 ? -9.995 -8.662 1.641 1.00 90.06 142 SER A C 1
ATOM 1047 O O . SER A 1 142 ? -10.578 -8.569 2.719 1.00 90.06 142 SER A O 1
ATOM 1049 N N . VAL A 1 143 ? -10.177 -7.795 0.643 1.00 92.38 143 VAL A N 1
ATOM 1050 C CA . VAL A 1 143 ? -11.122 -6.675 0.681 1.00 92.38 143 VAL A CA 1
ATOM 1051 C C . VAL A 1 143 ? -11.952 -6.685 -0.598 1.00 92.38 143 VAL A C 1
ATOM 1053 O O . VAL A 1 143 ? -11.416 -6.473 -1.683 1.00 92.38 143 VAL A O 1
ATOM 1056 N N . ASP A 1 144 ? -13.267 -6.863 -0.472 1.00 93.25 144 ASP A N 1
ATOM 1057 C CA . ASP A 1 144 ? -14.183 -7.047 -1.611 1.00 93.25 144 ASP A CA 1
ATOM 1058 C C . ASP A 1 144 ? -14.136 -5.902 -2.638 1.00 93.25 144 ASP A C 1
ATOM 1060 O O . ASP A 1 144 ? -14.295 -6.125 -3.837 1.00 93.25 144 ASP A O 1
ATOM 1064 N N . ALA A 1 145 ? -13.878 -4.669 -2.191 1.00 92.44 145 ALA A N 1
ATOM 1065 C CA . ALA A 1 145 ? -13.788 -3.497 -3.064 1.00 92.44 145 ALA A CA 1
ATOM 1066 C C . ALA A 1 145 ? -12.440 -3.368 -3.805 1.00 92.44 145 ALA A C 1
ATOM 1068 O O . ALA A 1 145 ? -12.330 -2.591 -4.758 1.00 92.44 145 ALA A O 1
ATOM 1069 N N . ALA A 1 146 ? -11.395 -4.085 -3.378 1.00 93.25 146 ALA A N 1
ATOM 1070 C CA . ALA A 1 146 ? -10.051 -3.925 -3.929 1.00 93.25 146 ALA A CA 1
ATOM 1071 C C . ALA A 1 146 ? -9.913 -4.399 -5.389 1.00 93.25 146 ALA A C 1
ATOM 1073 O O . ALA A 1 146 ? -9.326 -3.649 -6.173 1.00 93.25 146 ALA A O 1
ATOM 1074 N N . PRO A 1 147 ? -10.454 -5.563 -5.816 1.00 95.69 147 PRO A N 1
ATOM 1075 C CA . PRO A 1 147 ? -10.322 -6.029 -7.198 1.00 95.69 147 PRO A CA 1
ATOM 1076 C C . PRO A 1 147 ? -10.850 -5.027 -8.228 1.00 95.69 147 PRO A C 1
ATOM 1078 O O . PRO A 1 147 ? -10.165 -4.726 -9.206 1.00 95.69 147 PRO A O 1
ATOM 1081 N N . GLU A 1 148 ? -12.038 -4.463 -7.993 1.00 94.31 148 GLU A N 1
ATOM 1082 C CA . GLU A 1 148 ? -12.638 -3.481 -8.900 1.00 94.31 148 GLU A CA 1
ATOM 1083 C C . GLU A 1 148 ? -11.780 -2.214 -8.991 1.00 94.31 148 GLU A C 1
ATOM 1085 O O . GLU A 1 148 ? -11.513 -1.719 -10.088 1.00 94.31 148 GLU A O 1
ATOM 1090 N N . GLN A 1 149 ? -11.280 -1.713 -7.856 1.00 95.25 149 GLN A N 1
ATOM 1091 C CA . GLN A 1 149 ? -10.391 -0.552 -7.849 1.00 95.25 149 GLN A CA 1
ATOM 1092 C C . GLN A 1 149 ? -9.078 -0.818 -8.588 1.00 95.25 149 GLN A C 1
ATOM 1094 O O . GLN A 1 149 ? -8.645 0.031 -9.368 1.00 95.25 149 GLN A O 1
ATOM 1099 N N . ILE A 1 150 ? -8.460 -1.984 -8.379 1.00 94.25 150 ILE A N 1
ATOM 1100 C CA . ILE A 1 150 ? -7.219 -2.381 -9.055 1.00 94.25 150 ILE A CA 1
ATOM 1101 C C . ILE A 1 150 ? -7.431 -2.403 -10.569 1.00 94.25 150 ILE A C 1
ATOM 1103 O O . ILE A 1 150 ? -6.633 -1.827 -11.306 1.00 94.25 150 ILE A O 1
ATOM 1107 N N . VAL A 1 151 ? -8.518 -3.018 -11.043 1.00 94.88 151 VAL A N 1
ATOM 1108 C CA . VAL A 1 151 ? -8.841 -3.069 -12.477 1.00 94.88 151 VAL A CA 1
ATOM 1109 C C . VAL A 1 151 ? -9.103 -1.668 -13.025 1.00 94.88 151 VAL A C 1
ATOM 1111 O O . VAL A 1 151 ? -8.519 -1.292 -14.041 1.00 94.88 151 VAL A O 1
ATOM 1114 N N . ARG A 1 152 ? -9.918 -0.865 -12.332 1.00 95.56 152 ARG A N 1
ATOM 1115 C CA . ARG A 1 152 ? -10.256 0.508 -12.738 1.00 95.56 152 ARG A CA 1
ATOM 1116 C C . ARG A 1 152 ? -9.025 1.408 -12.852 1.00 95.56 152 ARG A C 1
ATOM 1118 O O . ARG A 1 152 ? -8.978 2.265 -13.728 1.00 95.56 152 ARG A O 1
ATOM 1125 N N . LEU A 1 153 ? -8.034 1.213 -11.985 1.00 94.31 153 LEU A N 1
ATOM 1126 C CA . LEU A 1 153 ? -6.771 1.955 -11.988 1.00 94.31 153 LEU A CA 1
ATOM 1127 C C . LEU A 1 153 ? -5.731 1.385 -12.970 1.00 94.31 153 LEU A C 1
ATOM 1129 O O . LEU A 1 153 ? -4.594 1.851 -12.995 1.00 94.31 153 LEU A O 1
ATOM 1133 N N . GLY A 1 154 ? -6.096 0.393 -13.789 1.00 92.12 154 GLY A N 1
ATOM 1134 C CA . GLY A 1 154 ? -5.206 -0.187 -14.794 1.00 92.12 154 GLY A CA 1
ATOM 1135 C C . GLY A 1 154 ? -4.165 -1.149 -14.220 1.00 92.12 154 GLY A C 1
ATOM 1136 O O . GLY A 1 154 ? -3.105 -1.328 -14.815 1.00 92.12 154 GLY A O 1
ATOM 1137 N N . GLY A 1 155 ? -4.449 -1.786 -13.081 1.00 89.50 155 GLY A N 1
ATOM 1138 C CA . GLY A 1 155 ? -3.502 -2.648 -12.372 1.00 89.50 155 GLY A CA 1
ATOM 1139 C C . GLY A 1 155 ? -2.962 -3.818 -13.197 1.00 89.50 155 GLY A C 1
ATOM 1140 O O . GLY A 1 155 ? -1.794 -4.167 -13.059 1.00 89.50 155 GLY A O 1
ATOM 1141 N N . VAL A 1 156 ? -3.761 -4.376 -14.114 1.00 88.12 156 VAL A N 1
ATOM 1142 C CA . VAL A 1 156 ? -3.311 -5.443 -15.030 1.00 88.12 156 VAL A CA 1
ATOM 1143 C C . VAL A 1 156 ? -2.240 -4.925 -15.991 1.00 88.12 156 VAL A C 1
ATOM 1145 O O . VAL A 1 156 ? -1.180 -5.533 -16.126 1.00 88.12 156 VAL A O 1
ATOM 1148 N N . THR A 1 157 ? -2.487 -3.774 -16.618 1.00 87.94 157 THR A N 1
ATOM 1149 C CA . THR A 1 157 ? -1.522 -3.116 -17.508 1.00 87.94 157 THR A CA 1
ATOM 1150 C C . THR A 1 157 ? -0.259 -2.732 -16.745 1.00 87.94 157 THR A C 1
ATOM 1152 O O . THR A 1 157 ? 0.848 -2.936 -17.239 1.00 87.94 157 THR A O 1
ATOM 1155 N N . ALA A 1 158 ? -0.413 -2.227 -15.518 1.00 85.88 158 ALA A N 1
ATOM 1156 C CA . ALA A 1 158 ? 0.715 -1.869 -14.675 1.00 85.88 158 ALA A CA 1
ATOM 1157 C C . ALA A 1 158 ? 1.579 -3.090 -14.329 1.00 85.88 158 ALA A C 1
ATOM 1159 O O . ALA A 1 158 ? 2.796 -3.035 -14.470 1.00 85.88 158 ALA A O 1
ATOM 1160 N N . ALA A 1 159 ? 0.963 -4.216 -13.959 1.00 86.88 159 ALA A N 1
ATOM 1161 C CA . ALA A 1 159 ? 1.679 -5.459 -13.689 1.00 86.88 159 ALA A CA 1
ATOM 1162 C C . ALA A 1 159 ? 2.445 -5.958 -14.924 1.00 86.88 159 ALA A C 1
ATOM 1164 O O . ALA A 1 159 ? 3.608 -6.330 -14.810 1.00 86.88 159 ALA A O 1
ATOM 1165 N N . GLN A 1 160 ? 1.840 -5.906 -16.116 1.00 87.50 160 GLN A N 1
ATOM 1166 C CA . GLN A 1 160 ? 2.520 -6.270 -17.366 1.00 87.50 160 GLN A CA 1
ATOM 1167 C C . GLN A 1 160 ? 3.746 -5.390 -17.636 1.00 87.50 160 GLN A C 1
ATOM 1169 O O . GLN A 1 160 ? 4.801 -5.903 -18.005 1.00 87.50 160 GLN A O 1
ATOM 1174 N N . GLN A 1 161 ? 3.621 -4.077 -17.427 1.00 86.38 161 GLN A N 1
ATOM 1175 C CA . GLN A 1 161 ? 4.722 -3.128 -17.601 1.00 86.38 161 GLN A CA 1
ATOM 1176 C C . GLN A 1 161 ? 5.844 -3.356 -16.589 1.00 86.38 161 GLN A C 1
ATOM 1178 O O . GLN A 1 161 ? 7.011 -3.356 -16.971 1.00 86.38 161 GLN A O 1
ATOM 1183 N N . VAL A 1 162 ? 5.502 -3.591 -15.319 1.00 85.44 162 VAL A N 1
ATOM 1184 C CA . VAL A 1 162 ? 6.483 -3.895 -14.271 1.00 85.44 162 VAL A CA 1
ATOM 1185 C C . VAL A 1 162 ? 7.218 -5.194 -14.602 1.00 85.44 162 VAL A C 1
ATOM 1187 O O . VAL A 1 162 ? 8.443 -5.199 -14.639 1.00 85.44 162 VAL A O 1
ATOM 1190 N N 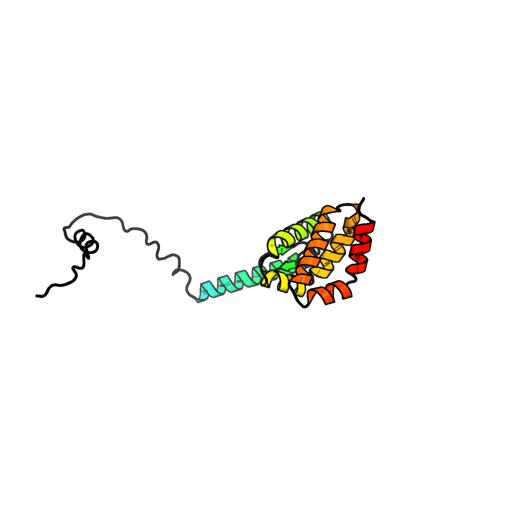. CYS A 1 163 ? 6.495 -6.268 -14.935 1.00 83.25 163 CYS A N 1
ATOM 1191 C CA . CYS A 1 163 ? 7.090 -7.550 -15.318 1.00 83.25 163 CYS A CA 1
ATOM 1192 C C . CYS A 1 163 ? 7.981 -7.457 -16.562 1.00 83.25 163 CYS A C 1
ATOM 1194 O O . CYS A 1 163 ? 9.010 -8.118 -16.611 1.00 83.25 163 CYS A O 1
ATOM 1196 N N . GLY A 1 164 ? 7.613 -6.641 -17.554 1.00 83.31 164 GLY A N 1
ATOM 1197 C CA . GLY A 1 164 ? 8.421 -6.439 -18.760 1.00 83.31 164 GLY A CA 1
ATOM 1198 C C . GLY A 1 164 ? 9.655 -5.551 -18.561 1.00 83.31 164 GLY A C 1
ATOM 1199 O O . GLY A 1 164 ? 10.542 -5.561 -19.409 1.00 83.31 164 GLY A O 1
ATOM 1200 N N . ALA A 1 165 ? 9.708 -4.774 -17.476 1.00 80.69 165 ALA A N 1
ATOM 1201 C CA . ALA A 1 165 ? 10.816 -3.875 -17.154 1.00 80.69 165 ALA A CA 1
ATOM 1202 C C . ALA A 1 165 ? 11.831 -4.475 -16.164 1.00 80.69 165 ALA A C 1
ATOM 1204 O O . ALA A 1 165 ? 12.879 -3.867 -15.936 1.00 80.69 165 ALA A O 1
ATOM 1205 N N . MET A 1 166 ? 11.530 -5.634 -15.569 1.00 73.12 166 MET A N 1
ATOM 1206 C CA . MET A 1 166 ? 12.458 -6.350 -14.693 1.00 73.12 166 MET A CA 1
ATOM 1207 C C . MET A 1 166 ? 13.494 -7.134 -15.527 1.00 73.12 166 MET A C 1
ATOM 1209 O O . MET A 1 166 ? 13.108 -7.744 -16.526 1.00 73.12 166 MET A O 1
ATOM 1213 N N . PRO A 1 167 ? 14.790 -7.085 -15.160 1.00 62.06 167 PRO A N 1
ATOM 1214 C CA . PRO A 1 167 ? 15.871 -7.771 -15.874 1.00 62.06 167 PRO A CA 1
ATOM 1215 C C . PRO A 1 167 ? 15.853 -9.297 -15.717 1.00 62.06 167 PRO A C 1
ATOM 1217 O O . PRO A 1 167 ? 15.319 -9.794 -14.697 1.00 62.06 167 PRO A O 1
#

pLDDT: mean 73.57, std 19.05, range [33.28, 95.69]

Organism: Emiliania huxleyi (NCBI:txid2903)

Radius of gyration: 29.46 Å; chains: 1; bounding box: 39×70×87 Å